Protein AF-A0A351L592-F1 (afdb_monomer_lite)

Structure (mmCIF, N/CA/C/O backbone):
data_AF-A0A351L592-F1
#
_entry.id   AF-A0A351L592-F1
#
loop_
_atom_site.group_PDB
_atom_site.id
_atom_site.type_symbol
_atom_site.label_atom_id
_atom_site.label_alt_id
_atom_site.label_comp_id
_atom_site.label_asym_id
_atom_site.label_entity_id
_atom_site.label_seq_id
_atom_site.pdbx_PDB_ins_code
_atom_site.Cartn_x
_atom_site.Cartn_y
_atom_site.Cartn_z
_atom_site.occupancy
_atom_site.B_iso_or_equiv
_atom_site.auth_seq_id
_atom_site.auth_comp_id
_atom_site.auth_asym_id
_atom_site.auth_atom_id
_atom_site.pdbx_PDB_model_num
ATOM 1 N N . MET A 1 1 ? 30.424 -15.703 -12.475 1.00 67.69 1 MET A N 1
ATOM 2 C CA . MET A 1 1 ? 30.029 -14.403 -11.890 1.00 67.69 1 MET A CA 1
ATOM 3 C C . MET A 1 1 ? 28.997 -14.674 -10.805 1.00 67.69 1 MET A C 1
ATOM 5 O O . MET A 1 1 ? 28.017 -15.346 -11.093 1.00 67.69 1 MET A O 1
ATOM 9 N N . CYS A 1 2 ? 29.253 -14.251 -9.566 1.00 84.38 2 CYS A N 1
ATOM 10 C CA . CYS A 1 2 ? 28.308 -14.367 -8.451 1.00 84.38 2 CYS A CA 1
ATOM 11 C C . CYS A 1 2 ? 27.609 -13.016 -8.277 1.00 84.38 2 CYS A C 1
ATOM 13 O O . CYS A 1 2 ? 28.293 -11.998 -8.220 1.00 84.38 2 CYS A O 1
ATOM 15 N N . ILE A 1 3 ? 26.275 -13.006 -8.244 1.00 86.75 3 ILE A N 1
ATOM 16 C CA . ILE A 1 3 ? 25.464 -11.773 -8.287 1.00 86.75 3 ILE A CA 1
ATOM 17 C C . ILE A 1 3 ? 24.667 -11.543 -6.991 1.00 86.75 3 ILE A C 1
ATOM 19 O O . ILE A 1 3 ? 23.903 -10.591 -6.894 1.00 86.75 3 ILE A O 1
ATOM 23 N N . GLY A 1 4 ? 24.835 -12.428 -6.002 1.00 90.25 4 GLY A N 1
ATOM 24 C CA . GLY A 1 4 ? 24.162 -12.391 -4.705 1.00 90.25 4 GLY A CA 1
ATOM 25 C C . GLY A 1 4 ? 24.177 -13.753 -4.004 1.00 90.25 4 GLY A C 1
ATOM 26 O O . GLY A 1 4 ? 24.609 -14.757 -4.574 1.00 90.25 4 GLY A O 1
ATOM 27 N N . ARG A 1 5 ? 23.699 -13.792 -2.758 1.00 91.50 5 ARG A N 1
ATOM 28 C CA . ARG A 1 5 ? 23.528 -15.009 -1.949 1.00 91.50 5 ARG A CA 1
ATOM 29 C C . ARG A 1 5 ? 22.059 -15.415 -1.896 1.00 91.50 5 ARG A C 1
ATOM 31 O O . ARG A 1 5 ? 21.183 -14.569 -1.737 1.00 91.50 5 ARG A O 1
ATOM 38 N N . ALA A 1 6 ? 21.788 -16.719 -1.935 1.00 91.00 6 ALA A N 1
ATOM 39 C CA . ALA A 1 6 ? 20.427 -17.254 -1.810 1.00 91.00 6 ALA A CA 1
ATOM 40 C C . ALA A 1 6 ? 19.733 -16.846 -0.489 1.00 91.00 6 ALA A C 1
ATOM 42 O O . ALA A 1 6 ? 18.507 -16.771 -0.435 1.00 91.00 6 ALA A O 1
ATOM 43 N N . GLU A 1 7 ? 20.517 -16.536 0.546 1.00 93.50 7 GLU A N 1
ATOM 44 C CA . GLU A 1 7 ? 20.085 -16.015 1.852 1.00 93.50 7 GLU A CA 1
ATOM 45 C C . GLU A 1 7 ? 19.452 -14.620 1.785 1.00 93.50 7 GLU A C 1
ATOM 47 O O . GLU A 1 7 ? 18.724 -14.245 2.697 1.00 93.50 7 GLU A O 1
ATOM 52 N N . GLN A 1 8 ? 19.705 -13.850 0.720 1.00 91.38 8 GLN A N 1
ATOM 53 C CA . GLN A 1 8 ? 19.048 -12.556 0.501 1.00 91.38 8 GLN A CA 1
ATOM 54 C C . GLN A 1 8 ? 17.570 -12.726 0.124 1.00 91.38 8 GLN A C 1
ATOM 56 O O . GLN A 1 8 ? 16.776 -11.810 0.311 1.00 91.38 8 GLN A O 1
ATOM 61 N N . ILE A 1 9 ? 17.199 -13.905 -0.384 1.00 94.75 9 ILE A N 1
ATOM 62 C CA . ILE A 1 9 ? 15.833 -14.279 -0.767 1.00 94.75 9 ILE A CA 1
ATOM 63 C C . ILE A 1 9 ? 15.467 -15.616 -0.117 1.00 94.75 9 ILE A C 1
ATOM 65 O O . ILE A 1 9 ? 15.312 -16.622 -0.811 1.00 94.75 9 ILE A O 1
ATOM 69 N N . PRO A 1 10 ? 15.376 -15.681 1.222 1.00 93.44 10 PRO A N 1
ATOM 70 C CA . PRO A 1 10 ? 15.254 -16.948 1.940 1.00 93.44 10 PRO A CA 1
ATOM 71 C C . PRO A 1 10 ? 13.898 -17.634 1.734 1.00 93.44 10 PRO A C 1
ATOM 73 O O . PRO A 1 10 ? 13.801 -18.848 1.904 1.00 93.44 10 PRO A O 1
ATOM 76 N N . HIS A 1 11 ? 12.856 -16.894 1.343 1.00 92.06 11 HIS A N 1
ATOM 77 C CA . HIS A 1 11 ? 11.499 -17.422 1.199 1.00 92.06 11 HIS A CA 1
ATOM 78 C C . HIS A 1 11 ? 10.914 -17.179 -0.197 1.00 92.06 11 HIS A C 1
ATOM 80 O O . HIS A 1 11 ? 11.305 -16.223 -0.873 1.00 92.06 11 HIS A O 1
ATOM 86 N N . PRO A 1 12 ? 9.968 -18.029 -0.643 1.00 92.62 12 PRO A N 1
ATOM 87 C CA . PRO A 1 12 ? 9.180 -17.776 -1.842 1.00 92.62 12 PRO A CA 1
ATOM 88 C C . PRO A 1 12 ? 8.577 -16.366 -1.880 1.00 92.62 12 PRO A C 1
ATOM 90 O O . PRO A 1 12 ? 8.115 -15.847 -0.864 1.00 92.62 12 PRO A O 1
ATOM 93 N N . GLY A 1 13 ? 8.606 -15.743 -3.056 1.00 85.25 13 GLY A N 1
ATOM 94 C CA . GLY A 1 13 ? 8.172 -14.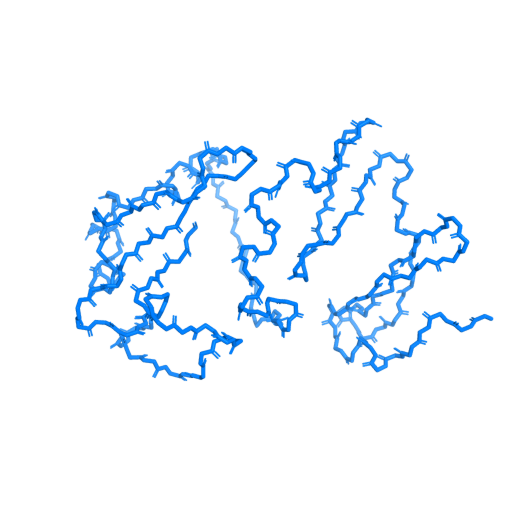366 -3.289 1.00 85.25 13 GLY A CA 1
ATOM 95 C C . GLY A 1 13 ? 9.218 -13.303 -2.942 1.00 85.25 13 GLY A C 1
ATOM 96 O O . GLY A 1 13 ? 9.044 -12.150 -3.326 1.00 85.25 13 GLY A O 1
ATOM 97 N N . ASN A 1 14 ? 10.314 -13.649 -2.255 1.00 90.25 14 ASN A N 1
ATOM 98 C CA . ASN A 1 14 ? 11.412 -12.707 -2.043 1.00 90.25 14 ASN A CA 1
ATOM 99 C C . ASN A 1 14 ? 12.170 -12.473 -3.353 1.00 90.25 14 ASN A C 1
ATOM 101 O O . ASN A 1 14 ? 12.408 -13.408 -4.125 1.00 90.25 14 ASN A O 1
ATOM 105 N N . TYR A 1 15 ? 12.588 -11.231 -3.570 1.00 92.44 15 TYR A N 1
ATOM 106 C CA . TYR A 1 15 ? 13.401 -10.838 -4.709 1.00 92.44 15 TYR A CA 1
ATOM 107 C C . TYR A 1 15 ? 14.438 -9.782 -4.305 1.00 92.44 15 TYR A C 1
ATOM 109 O O . TYR A 1 15 ? 14.307 -9.140 -3.263 1.00 92.44 15 TYR A O 1
ATOM 117 N N . PHE A 1 16 ? 15.458 -9.588 -5.135 1.00 90.94 16 PHE A N 1
ATOM 118 C CA . PHE A 1 16 ? 16.326 -8.412 -5.092 1.00 90.94 16 PHE A CA 1
ATOM 119 C C . PHE A 1 16 ? 16.713 -7.981 -6.508 1.00 90.94 16 PHE A C 1
ATOM 121 O O . PHE A 1 16 ? 16.696 -8.788 -7.441 1.00 90.94 16 PHE A O 1
ATOM 128 N N . LEU A 1 17 ? 17.056 -6.701 -6.654 1.00 88.75 17 LEU A N 1
ATOM 129 C CA . LEU A 1 17 ? 17.634 -6.150 -7.876 1.00 88.75 17 LEU A CA 1
ATOM 130 C C . LEU A 1 17 ? 19.155 -6.062 -7.744 1.00 88.75 17 LEU A C 1
ATOM 132 O O . LEU A 1 17 ? 19.675 -5.729 -6.678 1.00 88.75 17 LEU A O 1
ATOM 136 N N . VAL A 1 18 ? 19.864 -6.335 -8.833 1.00 89.81 18 VAL A N 1
ATOM 137 C CA . VAL A 1 18 ? 21.312 -6.140 -8.945 1.00 89.81 18 VAL A CA 1
ATOM 138 C C . VAL A 1 18 ? 21.642 -5.570 -10.318 1.00 89.81 18 VAL A C 1
ATOM 140 O O . VAL A 1 18 ? 21.092 -6.012 -11.324 1.00 89.81 18 VAL A O 1
ATOM 143 N N . ASN A 1 19 ? 22.543 -4.591 -10.360 1.00 87.75 19 ASN A N 1
ATOM 144 C CA . ASN A 1 19 ? 23.040 -4.031 -11.612 1.00 87.75 19 ASN A CA 1
ATOM 145 C C . ASN A 1 19 ? 24.348 -4.729 -12.001 1.00 87.75 19 ASN A C 1
ATOM 147 O O . ASN A 1 19 ? 25.266 -4.830 -11.186 1.00 87.75 19 ASN A O 1
ATOM 151 N N . ILE A 1 20 ? 24.437 -5.201 -13.244 1.00 86.94 20 ILE A N 1
ATOM 152 C CA . ILE A 1 20 ? 25.647 -5.779 -13.837 1.00 86.94 20 ILE A CA 1
ATOM 153 C C . ILE A 1 20 ? 25.986 -4.964 -15.081 1.00 86.94 20 ILE A C 1
ATOM 155 O O . ILE A 1 20 ? 25.372 -5.122 -16.135 1.00 86.94 20 ILE A O 1
ATOM 159 N N . GLY A 1 21 ? 26.960 -4.062 -14.953 1.00 87.06 21 GLY A N 1
ATOM 160 C CA . GLY A 1 21 ? 27.200 -3.047 -15.979 1.00 87.06 21 GLY A CA 1
ATOM 161 C C . GLY A 1 21 ? 25.983 -2.126 -16.116 1.00 87.06 21 GLY A C 1
ATOM 162 O O . GLY A 1 21 ? 25.529 -1.567 -15.120 1.00 87.06 21 GLY A O 1
ATOM 163 N N . SER A 1 22 ? 25.454 -1.989 -17.333 1.00 81.06 22 SER A N 1
ATOM 164 C CA . SER A 1 22 ? 24.219 -1.246 -17.634 1.00 81.06 22 SER A CA 1
ATOM 165 C C . SER A 1 22 ? 22.937 -2.042 -17.394 1.00 81.06 22 SER A C 1
ATOM 167 O O . SER A 1 22 ? 21.847 -1.476 -17.437 1.00 81.06 22 SER A O 1
ATOM 169 N N . GLU A 1 23 ? 23.042 -3.352 -17.178 1.00 82.56 23 GLU A N 1
ATOM 170 C CA . GLU A 1 23 ? 21.886 -4.237 -17.135 1.00 82.56 23 GLU A CA 1
ATOM 171 C C . GLU A 1 23 ? 21.369 -4.370 -15.704 1.00 82.56 23 GLU A C 1
ATOM 173 O O . GLU A 1 23 ? 22.101 -4.781 -14.800 1.00 82.56 23 GLU A O 1
ATOM 178 N N . SER A 1 24 ? 20.088 -4.072 -15.496 1.00 84.81 24 SER A N 1
ATOM 179 C CA . SER A 1 24 ? 19.399 -4.394 -14.248 1.00 84.81 24 SER A CA 1
ATOM 180 C C . SER A 1 24 ? 18.888 -5.834 -14.316 1.00 84.81 24 SER A C 1
ATOM 182 O O . SER A 1 24 ? 18.301 -6.246 -15.318 1.00 84.81 24 SER A O 1
ATOM 184 N N . ILE A 1 25 ? 19.109 -6.621 -13.267 1.00 89.12 25 ILE A N 1
ATOM 185 C CA . ILE A 1 25 ? 18.664 -8.013 -13.147 1.00 89.12 25 ILE A CA 1
ATOM 186 C C . ILE A 1 25 ? 17.813 -8.144 -11.891 1.00 89.12 25 ILE A C 1
ATOM 188 O O . ILE A 1 25 ? 18.220 -7.722 -10.810 1.00 89.12 25 ILE A O 1
ATOM 192 N N . ILE A 1 26 ? 16.652 -8.782 -12.030 1.00 90.31 26 ILE A N 1
ATOM 193 C CA . ILE A 1 26 ? 15.816 -9.194 -10.907 1.00 90.31 26 ILE A CA 1
ATOM 194 C C . ILE A 1 26 ? 16.075 -10.664 -10.601 1.00 90.31 26 ILE A C 1
ATOM 196 O O . ILE A 1 26 ? 15.967 -11.530 -11.471 1.00 90.31 26 ILE A O 1
ATOM 200 N N . VAL A 1 27 ? 16.422 -10.952 -9.351 1.00 92.94 27 VAL A N 1
ATOM 201 C CA . VAL A 1 27 ? 16.592 -12.311 -8.833 1.00 92.94 27 VAL A CA 1
ATOM 202 C C . VAL A 1 27 ? 15.438 -12.592 -7.885 1.00 92.94 27 VAL A C 1
ATOM 204 O O . VAL A 1 27 ? 15.224 -11.832 -6.948 1.00 92.94 27 VAL A O 1
ATOM 207 N N . VAL A 1 28 ? 14.689 -13.668 -8.114 1.00 93.75 28 VAL A N 1
ATOM 208 C CA . VAL A 1 28 ? 13.465 -14.005 -7.372 1.00 93.75 28 VAL A CA 1
ATOM 209 C C . VAL A 1 28 ? 13.460 -15.473 -6.959 1.00 93.75 28 VAL A C 1
ATOM 211 O O . VAL A 1 28 ? 13.898 -16.341 -7.719 1.00 93.75 28 VAL A O 1
ATOM 214 N N . ARG A 1 29 ? 12.928 -15.772 -5.769 1.00 94.69 29 ARG A N 1
ATOM 215 C CA . ARG A 1 29 ? 12.545 -17.137 -5.385 1.00 94.69 29 ARG A CA 1
ATOM 216 C C . ARG A 1 29 ? 11.071 -17.355 -5.702 1.00 94.69 29 ARG A C 1
ATOM 218 O O . ARG A 1 29 ? 10.217 -16.678 -5.136 1.00 94.69 29 ARG A O 1
ATOM 225 N N . ASN A 1 30 ? 10.755 -18.281 -6.601 1.00 91.38 30 ASN A N 1
ATOM 226 C CA . ASN A 1 30 ? 9.365 -18.561 -6.970 1.00 91.38 30 ASN A CA 1
ATOM 227 C C . ASN A 1 30 ? 8.614 -19.340 -5.869 1.00 91.38 30 ASN A C 1
ATOM 229 O O . ASN A 1 30 ? 9.200 -19.763 -4.871 1.00 91.38 30 ASN A O 1
ATOM 233 N N . ASN A 1 31 ? 7.310 -19.555 -6.069 1.00 88.56 31 ASN A N 1
ATOM 234 C CA . ASN A 1 31 ? 6.448 -20.293 -5.132 1.00 88.56 31 ASN A CA 1
ATOM 235 C C . ASN A 1 31 ? 6.8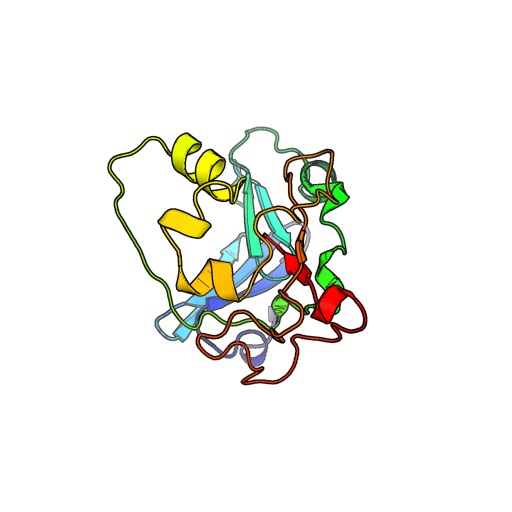65 -21.758 -4.917 1.00 88.56 31 ASN A C 1
ATOM 237 O O . ASN A 1 31 ? 6.544 -22.325 -3.879 1.00 88.56 31 ASN A O 1
ATOM 241 N N . ASN A 1 32 ? 7.627 -22.338 -5.849 1.00 92.88 32 ASN A N 1
ATOM 242 C CA . ASN A 1 32 ? 8.177 -23.691 -5.739 1.00 92.88 32 ASN A CA 1
ATOM 243 C C . ASN A 1 32 ? 9.531 -23.717 -5.001 1.00 92.88 32 ASN A C 1
ATOM 245 O O . ASN A 1 32 ? 10.133 -24.775 -4.854 1.00 92.88 32 ASN A O 1
ATOM 249 N N . GLY A 1 33 ? 10.035 -22.562 -4.550 1.00 91.38 33 GLY A N 1
ATOM 250 C CA . GLY A 1 33 ? 11.314 -22.441 -3.851 1.00 91.38 33 GLY A CA 1
ATOM 251 C C . GLY A 1 33 ? 12.536 -22.314 -4.765 1.00 91.38 33 GLY A C 1
ATOM 252 O O . GLY A 1 33 ? 13.649 -22.172 -4.254 1.00 91.38 33 GLY A O 1
ATOM 253 N N . GLU A 1 34 ? 12.365 -22.305 -6.086 1.00 95.56 34 GLU A N 1
ATOM 254 C CA . GLU A 1 34 ? 13.464 -22.190 -7.049 1.00 95.56 34 GLU A CA 1
ATOM 255 C C . GLU A 1 34 ? 13.939 -20.737 -7.170 1.00 95.56 34 GLU A C 1
ATOM 257 O O . GLU A 1 34 ? 13.124 -19.817 -7.274 1.00 95.56 34 GLU A O 1
ATOM 262 N N . VAL A 1 35 ? 15.258 -20.528 -7.215 1.00 95.31 35 VAL A N 1
ATOM 263 C CA . VAL A 1 35 ? 15.853 -19.215 -7.502 1.00 95.31 35 VAL A CA 1
ATOM 264 C C . VAL A 1 35 ? 15.986 -19.044 -9.011 1.00 95.31 35 VAL A C 1
ATOM 266 O O . VAL A 1 35 ? 16.605 -19.872 -9.677 1.00 95.31 35 VAL A O 1
ATOM 269 N N . ARG A 1 36 ? 15.430 -17.959 -9.549 1.00 93.19 36 ARG A N 1
ATOM 270 C CA . ARG A 1 36 ? 15.563 -17.575 -10.958 1.00 93.19 36 ARG A CA 1
ATOM 271 C C . ARG A 1 36 ? 16.013 -16.127 -11.075 1.00 93.19 36 ARG A C 1
ATOM 273 O O . ARG A 1 36 ? 15.689 -15.305 -10.221 1.00 93.19 36 ARG A O 1
ATOM 280 N N . SER A 1 37 ? 16.741 -15.822 -12.141 1.00 90.94 37 SER A N 1
ATOM 281 C CA . SER A 1 37 ? 17.107 -14.459 -12.510 1.00 90.94 37 SER A CA 1
ATOM 282 C C . SER A 1 37 ? 16.536 -14.114 -13.878 1.00 90.94 37 SER A C 1
ATOM 284 O O . SER A 1 37 ? 16.478 -14.950 -14.780 1.00 90.94 37 SER A O 1
ATOM 286 N N . PHE A 1 38 ? 16.108 -12.869 -14.022 1.00 86.50 38 PHE A N 1
ATOM 287 C CA . PHE A 1 38 ? 15.594 -12.316 -15.263 1.00 86.50 38 PHE A CA 1
ATOM 288 C C . PHE A 1 38 ? 16.243 -10.956 -15.469 1.00 86.50 38 PHE A C 1
ATOM 290 O O . PHE A 1 38 ? 16.491 -10.238 -14.499 1.00 86.50 38 PHE A O 1
ATOM 297 N N . TYR A 1 39 ? 16.493 -10.573 -16.720 1.00 83.19 39 TYR A N 1
ATOM 298 C CA . TYR A 1 39 ? 16.740 -9.164 -16.996 1.00 83.19 39 TYR A CA 1
ATOM 299 C C . TYR A 1 39 ? 15.545 -8.375 -16.460 1.00 83.19 39 TYR A C 1
ATOM 301 O O . TYR A 1 39 ? 14.399 -8.666 -16.808 1.00 83.19 39 TYR A O 1
ATOM 309 N N . ASN A 1 40 ? 15.810 -7.384 -15.614 1.00 74.44 40 ASN A N 1
ATOM 310 C CA . ASN A 1 40 ? 14.833 -6.403 -15.151 1.00 74.44 40 ASN A CA 1
ATOM 311 C C . ASN A 1 40 ? 14.559 -5.384 -16.273 1.00 74.44 40 ASN A C 1
ATOM 313 O O . ASN A 1 40 ? 14.615 -4.172 -16.104 1.00 74.44 40 ASN A O 1
ATOM 317 N N . LEU A 1 41 ? 14.344 -5.924 -17.467 1.00 66.38 41 LEU A N 1
ATOM 318 C CA . LEU A 1 41 ? 14.124 -5.238 -18.716 1.00 66.38 41 LEU A CA 1
ATOM 319 C C . LEU A 1 41 ? 13.001 -5.993 -19.406 1.00 66.38 41 LEU A C 1
ATOM 321 O O . LEU A 1 41 ? 13.208 -7.040 -20.020 1.00 66.38 41 LEU A O 1
ATOM 325 N N . CYS A 1 42 ? 11.802 -5.431 -19.384 1.00 61.25 42 CYS A N 1
ATOM 326 C CA . CYS A 1 42 ? 11.009 -5.529 -20.590 1.00 61.25 42 CYS A CA 1
ATOM 327 C C . CYS A 1 42 ? 11.508 -4.380 -21.466 1.00 61.25 42 CYS A C 1
ATOM 329 O O . CYS A 1 42 ? 11.363 -3.227 -21.079 1.00 61.25 42 CYS A O 1
ATOM 331 N N . ARG A 1 43 ? 12.096 -4.654 -22.637 1.00 48.97 43 ARG A N 1
ATOM 332 C CA . ARG A 1 43 ? 12.598 -3.594 -23.543 1.00 48.97 43 ARG A CA 1
ATOM 333 C C . ARG A 1 43 ? 11.538 -2.539 -23.926 1.00 48.97 43 ARG A C 1
ATOM 335 O O . ARG A 1 43 ? 11.887 -1.519 -24.497 1.00 48.97 43 ARG A O 1
ATOM 342 N N . HIS A 1 44 ? 10.265 -2.778 -23.598 1.00 54.91 44 HIS A N 1
ATOM 343 C CA . HIS A 1 44 ? 9.142 -1.860 -23.792 1.00 54.91 44 HIS A CA 1
ATOM 344 C C . HIS A 1 44 ? 8.466 -1.381 -22.494 1.00 54.91 44 HIS A C 1
ATOM 346 O O . HIS A 1 44 ? 7.469 -0.672 -22.583 1.00 54.91 44 HIS A O 1
ATOM 352 N N . ARG A 1 45 ? 8.877 -1.849 -21.305 1.00 62.31 45 ARG A N 1
ATOM 353 C CA . ARG A 1 45 ? 8.142 -1.600 -20.050 1.00 62.31 45 ARG A CA 1
ATOM 354 C C . ARG A 1 45 ? 9.115 -1.434 -18.887 1.00 62.31 45 ARG A C 1
ATOM 356 O O . ARG A 1 45 ? 9.830 -2.378 -18.548 1.00 62.31 45 ARG A O 1
ATOM 363 N N . ALA A 1 46 ? 9.138 -0.246 -18.290 1.00 76.62 46 ALA A N 1
ATOM 364 C CA . ALA A 1 46 ? 9.977 0.038 -17.130 1.00 76.62 46 ALA A CA 1
ATOM 365 C C . ALA A 1 46 ? 9.450 -0.694 -15.890 1.00 76.62 46 ALA A C 1
ATOM 367 O O . ALA A 1 46 ? 8.236 -0.755 -15.679 1.00 76.62 46 ALA A O 1
ATOM 368 N N . ILE A 1 47 ? 10.360 -1.246 -15.084 1.00 84.44 47 ILE A N 1
ATOM 369 C CA . ILE A 1 47 ? 10.059 -1.892 -13.803 1.00 84.44 47 ILE A CA 1
ATOM 370 C C . ILE A 1 47 ? 10.841 -1.170 -12.709 1.00 84.44 47 ILE A C 1
ATOM 372 O O . ILE A 1 47 ? 12.065 -1.096 -12.789 1.00 84.44 47 ILE A O 1
ATOM 376 N N . GLU A 1 48 ? 10.142 -0.710 -11.674 1.00 88.00 48 GLU A N 1
ATOM 377 C CA . GLU A 1 48 ? 10.738 -0.043 -10.514 1.00 88.00 48 GLU A CA 1
ATOM 378 C C . GLU A 1 48 ? 10.368 -0.768 -9.214 1.00 88.00 48 GLU A C 1
ATOM 380 O O . GLU A 1 48 ? 9.304 -1.384 -9.103 1.00 88.00 48 GLU A O 1
ATOM 385 N N . THR A 1 49 ? 11.225 -0.658 -8.200 1.00 89.94 49 THR A N 1
ATOM 386 C CA . THR A 1 49 ? 10.921 -1.073 -6.828 1.00 89.94 49 THR A CA 1
ATOM 387 C C . THR A 1 49 ? 10.629 0.123 -5.935 1.00 89.94 49 THR A C 1
ATOM 389 O O . THR A 1 49 ? 11.426 1.056 -5.891 1.00 89.94 49 THR A O 1
ATOM 392 N N . TRP A 1 50 ? 9.568 0.044 -5.135 1.00 92.62 50 TRP A N 1
ATOM 393 C CA . TRP A 1 50 ? 9.266 1.014 -4.080 1.00 92.62 50 TRP A CA 1
ATOM 394 C C . TRP A 1 50 ? 8.863 0.284 -2.804 1.00 92.62 50 TRP A C 1
ATOM 396 O O . TRP A 1 50 ? 7.907 -0.480 -2.823 1.00 92.62 50 TRP A O 1
ATOM 406 N N . GLU A 1 51 ? 9.604 0.488 -1.710 1.00 92.12 51 GLU A N 1
ATOM 407 C CA . GLU A 1 51 ? 9.263 -0.019 -0.368 1.00 92.12 51 GLU A CA 1
ATOM 408 C C . GLU A 1 51 ? 8.872 -1.525 -0.325 1.00 92.12 51 GLU A C 1
ATOM 410 O O . GLU A 1 51 ? 8.020 -1.950 0.451 1.00 92.12 51 GLU A O 1
ATOM 415 N N . GLY A 1 52 ? 9.513 -2.359 -1.161 1.00 90.12 52 GLY A N 1
ATOM 416 C CA . GLY A 1 52 ? 9.254 -3.808 -1.263 1.00 90.12 52 GLY A CA 1
ATOM 417 C C . GLY A 1 52 ? 8.177 -4.224 -2.274 1.00 90.12 52 GLY A C 1
ATOM 418 O O . GLY A 1 52 ? 7.904 -5.415 -2.425 1.00 90.12 52 GLY A O 1
ATOM 419 N N . PHE A 1 53 ? 7.586 -3.263 -2.983 1.00 91.31 53 PHE A N 1
ATOM 420 C CA . PHE A 1 53 ? 6.649 -3.473 -4.084 1.00 91.31 53 PHE A CA 1
ATOM 421 C C . PHE A 1 53 ? 7.347 -3.327 -5.438 1.00 91.31 53 PHE A C 1
ATOM 423 O O . PHE A 1 53 ? 8.334 -2.601 -5.568 1.00 91.31 53 PHE A O 1
ATOM 430 N N . LEU A 1 54 ? 6.800 -3.995 -6.455 1.00 90.06 54 LEU A N 1
ATOM 431 C CA . LEU A 1 54 ? 7.211 -3.869 -7.854 1.00 90.06 54 LEU A CA 1
ATOM 432 C C . LEU A 1 54 ? 6.141 -3.111 -8.638 1.00 90.06 54 LEU A C 1
ATOM 434 O O . LEU A 1 54 ? 4.974 -3.504 -8.633 1.00 90.06 54 LEU A O 1
ATOM 438 N N . PHE A 1 55 ? 6.555 -2.069 -9.350 1.00 90.25 55 PHE A N 1
ATOM 439 C CA . PHE A 1 55 ? 5.719 -1.296 -10.262 1.00 90.25 55 PHE A CA 1
ATOM 440 C C . PHE A 1 55 ? 6.172 -1.524 -11.695 1.00 90.25 55 PHE A C 1
ATOM 442 O O . PHE A 1 55 ? 7.365 -1.584 -11.970 1.00 90.25 55 PHE A O 1
ATOM 449 N N . ILE A 1 56 ? 5.211 -1.637 -12.611 1.00 88.81 56 ILE A N 1
ATOM 450 C CA . ILE A 1 56 ? 5.469 -1.819 -14.040 1.00 88.81 56 ILE A CA 1
ATOM 451 C C . ILE A 1 56 ? 4.766 -0.695 -14.795 1.00 88.81 56 ILE A C 1
ATOM 453 O O . ILE A 1 56 ? 3.554 -0.530 -14.665 1.00 88.81 56 ILE A O 1
ATOM 457 N N . ASN A 1 57 ? 5.510 0.045 -15.613 1.00 87.25 57 ASN A N 1
ATOM 458 C CA . ASN A 1 57 ? 4.970 1.058 -16.511 1.00 87.25 57 ASN A CA 1
ATOM 459 C C . ASN A 1 57 ? 4.982 0.533 -17.952 1.00 87.25 57 ASN A C 1
ATOM 461 O O . ASN A 1 57 ? 6.027 0.135 -18.464 1.00 87.25 57 ASN A O 1
ATOM 465 N N . LEU A 1 58 ? 3.811 0.507 -18.598 1.00 87.44 58 LEU A N 1
ATOM 466 C CA . LEU A 1 58 ? 3.626 -0.039 -19.948 1.00 87.44 58 LEU A CA 1
ATOM 467 C C . LEU A 1 58 ? 3.759 1.011 -21.062 1.00 87.44 58 LEU A C 1
ATOM 469 O O . LEU A 1 58 ? 3.589 0.667 -22.233 1.00 87.44 58 LEU A O 1
ATOM 473 N N . ALA A 1 59 ? 3.995 2.278 -20.710 1.00 86.00 59 ALA A N 1
ATOM 474 C CA . ALA A 1 59 ? 4.159 3.352 -21.679 1.00 86.00 59 ALA A CA 1
ATOM 475 C C . ALA A 1 59 ? 5.464 3.177 -22.482 1.00 86.00 59 ALA A C 1
ATOM 477 O O . ALA A 1 59 ? 6.473 2.768 -21.909 1.00 86.00 59 ALA A O 1
ATOM 478 N N . PRO A 1 60 ? 5.479 3.531 -23.783 1.00 83.12 60 PRO A N 1
ATOM 479 C CA . PRO A 1 60 ? 6.680 3.426 -24.616 1.00 83.12 60 PRO A CA 1
ATOM 480 C C . PRO A 1 60 ? 7.819 4.335 -24.130 1.00 83.12 60 PRO A C 1
ATOM 482 O O . PRO A 1 60 ? 8.980 3.962 -24.239 1.00 83.12 60 PRO A O 1
ATOM 485 N N . ASN A 1 61 ? 7.473 5.495 -23.560 1.00 85.62 61 ASN A N 1
ATOM 486 C CA . ASN A 1 61 ? 8.389 6.416 -22.892 1.00 85.62 61 ASN A CA 1
ATOM 487 C C . ASN A 1 61 ? 7.874 6.638 -21.460 1.00 85.62 61 ASN A C 1
ATOM 489 O O . ASN A 1 61 ? 7.046 7.527 -21.246 1.00 85.62 61 ASN A O 1
ATOM 493 N N . PRO A 1 62 ? 8.255 5.780 -20.501 1.00 87.31 62 PRO A N 1
ATOM 494 C CA . PRO A 1 62 ? 7.724 5.837 -19.147 1.00 87.31 62 PRO A CA 1
ATOM 495 C C . PRO A 1 62 ? 8.334 7.001 -18.358 1.00 87.31 62 PRO A C 1
ATOM 497 O O . PRO A 1 62 ? 9.547 7.197 -18.361 1.00 87.31 62 PRO A O 1
ATOM 500 N N . GLU A 1 63 ? 7.493 7.747 -17.640 1.00 88.38 63 GLU A N 1
ATOM 501 C CA . GLU A 1 63 ? 7.959 8.683 -16.613 1.00 88.38 63 GLU A CA 1
ATOM 502 C C . GLU A 1 63 ? 8.621 7.903 -15.456 1.00 88.38 63 GLU A C 1
ATOM 504 O O . GLU A 1 63 ? 8.085 6.859 -15.054 1.00 88.38 63 GLU A O 1
ATOM 509 N N . PRO A 1 64 ? 9.761 8.371 -14.907 1.00 89.12 64 PRO A N 1
ATOM 510 C CA . PRO A 1 64 ? 10.387 7.750 -13.744 1.00 89.12 64 PRO A CA 1
ATOM 511 C C . PRO A 1 64 ? 9.436 7.676 -12.546 1.00 89.12 64 PRO A C 1
ATOM 513 O O . PRO A 1 64 ? 8.729 8.638 -12.238 1.00 89.12 64 PRO A O 1
ATOM 516 N N . PHE A 1 65 ? 9.465 6.557 -11.815 1.00 90.38 65 PHE A N 1
ATOM 517 C CA . PHE A 1 65 ? 8.611 6.355 -10.638 1.00 90.38 65 PHE A CA 1
ATOM 518 C C . PHE A 1 65 ? 8.783 7.473 -9.600 1.00 90.38 65 PHE A C 1
ATOM 520 O O . PHE A 1 65 ? 7.804 7.968 -9.048 1.00 90.38 65 PHE A O 1
ATOM 527 N N . THR A 1 66 ? 10.024 7.904 -9.368 1.00 91.44 66 THR A N 1
ATOM 528 C CA . THR A 1 66 ? 10.367 8.971 -8.417 1.00 91.44 66 THR A CA 1
ATOM 529 C C . THR A 1 66 ? 9.754 10.323 -8.771 1.00 91.44 66 THR A C 1
ATOM 531 O O . THR A 1 66 ? 9.549 11.136 -7.874 1.00 91.44 66 THR A O 1
ATOM 534 N N . THR A 1 67 ? 9.423 10.557 -10.043 1.00 91.50 67 THR A N 1
ATOM 535 C CA . THR A 1 67 ? 8.702 11.750 -10.499 1.00 91.50 67 THR A CA 1
ATOM 536 C C . THR A 1 67 ? 7.191 11.536 -10.404 1.00 91.50 67 THR A C 1
ATOM 538 O O . THR A 1 67 ? 6.512 12.306 -9.726 1.00 91.50 67 THR A O 1
ATOM 541 N N . ALA A 1 68 ? 6.671 10.452 -10.991 1.00 90.81 68 ALA A N 1
ATOM 542 C CA . ALA A 1 68 ? 5.234 10.153 -11.040 1.00 90.81 68 ALA A CA 1
ATOM 543 C C . ALA A 1 68 ? 4.591 9.986 -9.644 1.00 90.81 68 ALA A C 1
ATOM 545 O O . ALA A 1 68 ? 3.437 10.359 -9.413 1.00 90.81 68 ALA A O 1
ATOM 546 N N . PHE A 1 69 ? 5.354 9.430 -8.699 1.00 92.19 69 PHE A N 1
ATOM 547 C CA . PHE A 1 69 ? 4.941 9.128 -7.326 1.00 92.19 69 PHE A CA 1
ATOM 548 C C . PHE A 1 69 ? 5.767 9.897 -6.287 1.00 92.19 69 PHE A C 1
ATOM 550 O O . PHE A 1 69 ? 5.915 9.435 -5.156 1.00 92.19 69 PHE A O 1
ATOM 557 N N . ALA A 1 70 ? 6.288 11.078 -6.641 1.00 91.94 70 ALA A N 1
ATOM 558 C CA . ALA A 1 70 ? 7.124 11.895 -5.756 1.00 91.94 70 ALA A CA 1
ATOM 559 C C . ALA A 1 70 ? 6.585 12.037 -4.311 1.00 91.94 70 ALA A C 1
ATOM 561 O O . ALA A 1 70 ? 7.375 11.880 -3.378 1.00 91.94 70 ALA A O 1
ATOM 562 N N . PRO A 1 71 ? 5.269 12.232 -4.069 1.00 91.06 71 PRO A N 1
ATOM 563 C CA . PRO A 1 71 ? 4.744 12.365 -2.705 1.00 91.06 71 PRO A CA 1
ATOM 564 C C . PRO A 1 71 ? 4.792 11.085 -1.852 1.00 91.06 71 PRO A C 1
ATOM 566 O O . PRO A 1 71 ? 4.639 11.153 -0.634 1.00 91.06 71 PRO A O 1
ATOM 569 N N . LEU A 1 72 ? 4.997 9.911 -2.459 1.00 90.25 72 LEU A N 1
ATOM 570 C CA . LEU A 1 72 ? 5.175 8.650 -1.729 1.00 90.25 72 LEU A CA 1
ATOM 571 C C . LEU A 1 72 ? 6.608 8.418 -1.267 1.00 90.25 72 LEU A C 1
ATOM 573 O O . LEU A 1 72 ? 6.842 7.537 -0.432 1.00 90.25 72 LEU A O 1
ATOM 577 N N . ILE A 1 73 ? 7.576 9.141 -1.830 1.00 91.62 73 ILE A N 1
ATOM 578 C CA . ILE A 1 73 ? 8.985 8.922 -1.526 1.00 91.62 73 ILE A CA 1
ATOM 579 C C . ILE A 1 73 ? 9.209 9.221 -0.043 1.00 91.62 73 ILE A C 1
ATOM 581 O O . ILE A 1 73 ? 8.924 10.308 0.449 1.00 91.62 73 ILE A O 1
ATOM 585 N N . ASN A 1 74 ? 9.683 8.205 0.675 1.00 91.88 74 ASN A N 1
ATOM 586 C CA . ASN A 1 74 ? 9.905 8.180 2.120 1.00 91.88 74 ASN A CA 1
ATOM 587 C C . ASN A 1 74 ? 8.661 8.325 3.023 1.00 91.88 74 ASN A C 1
ATOM 589 O O . ASN A 1 74 ? 8.793 8.273 4.247 1.00 91.88 74 ASN A O 1
ATOM 593 N N . LYS A 1 75 ? 7.444 8.454 2.468 1.00 90.56 75 LYS A N 1
ATOM 594 C CA . LYS A 1 75 ? 6.207 8.644 3.255 1.00 90.56 75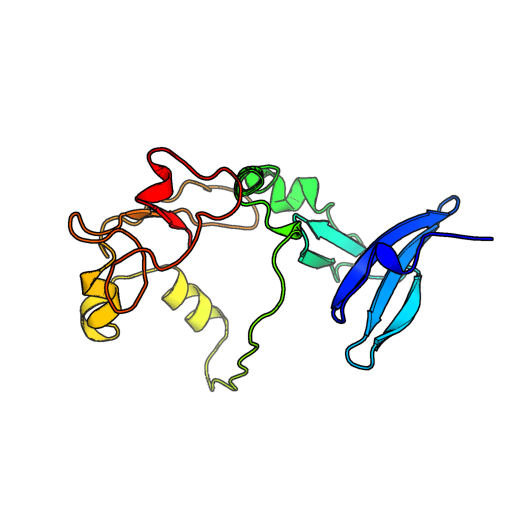 LYS A CA 1
ATOM 595 C C . LYS A 1 75 ? 5.974 7.518 4.264 1.00 90.56 75 LYS A C 1
ATOM 597 O O . LYS A 1 75 ? 5.548 7.771 5.387 1.00 90.56 75 LYS A O 1
ATOM 602 N N . PHE A 1 76 ? 6.254 6.280 3.858 1.00 91.81 76 PHE A N 1
ATOM 603 C CA . PHE A 1 76 ? 5.991 5.087 4.663 1.00 91.81 76 PHE A CA 1
ATOM 604 C C . PHE A 1 76 ? 7.256 4.420 5.212 1.00 91.81 76 PHE A C 1
ATOM 606 O O . PHE A 1 76 ? 7.192 3.291 5.700 1.00 91.81 76 PHE A O 1
ATOM 613 N N . THR A 1 77 ? 8.400 5.106 5.204 1.00 92.81 77 THR A N 1
ATOM 614 C CA . THR A 1 77 ? 9.677 4.505 5.614 1.00 92.81 77 THR A CA 1
ATOM 615 C C . THR A 1 77 ? 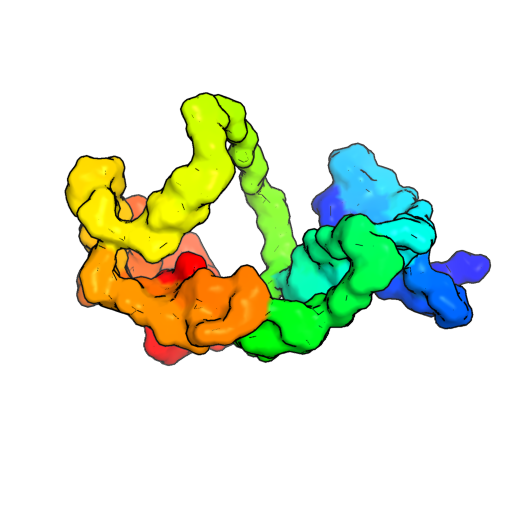9.644 3.977 7.049 1.00 92.81 77 THR A C 1
ATOM 617 O O . THR A 1 77 ? 10.135 2.879 7.292 1.00 92.81 77 THR A O 1
ATOM 620 N N . GLN A 1 78 ? 8.978 4.659 7.992 1.00 93.69 78 GLN A N 1
ATOM 621 C CA . GLN A 1 78 ? 8.866 4.178 9.383 1.00 93.69 78 GLN A CA 1
ATOM 622 C C . GLN A 1 78 ? 8.080 2.860 9.530 1.00 93.69 78 GLN A C 1
ATOM 624 O O . GLN A 1 78 ? 8.227 2.169 10.536 1.00 93.69 78 GLN A O 1
ATOM 629 N N . TRP A 1 79 ? 7.272 2.473 8.536 1.00 93.44 79 TRP A N 1
ATOM 630 C CA . TRP A 1 79 ? 6.538 1.205 8.541 1.00 93.44 79 TRP A CA 1
ATOM 631 C C . TRP A 1 79 ? 7.405 0.019 8.113 1.00 93.44 79 TRP A C 1
ATOM 633 O O . TRP A 1 79 ? 6.958 -1.114 8.232 1.00 93.44 79 TRP A O 1
ATOM 643 N N . TYR A 1 80 ? 8.628 0.217 7.613 1.00 93.94 80 TYR A N 1
ATOM 644 C CA . TYR A 1 80 ? 9.492 -0.886 7.163 1.00 93.94 80 TYR A CA 1
ATOM 645 C C . TYR A 1 80 ? 8.762 -1.885 6.247 1.00 93.94 80 TYR A C 1
ATOM 647 O O . TYR A 1 80 ? 8.937 -3.102 6.374 1.00 93.94 80 TYR A O 1
ATOM 655 N N . LEU A 1 81 ? 7.958 -1.367 5.309 1.00 93.06 81 LEU A N 1
ATOM 656 C CA . LEU A 1 81 ? 7.175 -2.164 4.360 1.00 93.06 81 LEU A CA 1
ATOM 657 C C . LEU A 1 81 ? 7.999 -3.236 3.615 1.00 93.06 81 LEU A C 1
ATOM 659 O O . LEU A 1 81 ? 7.480 -4.346 3.480 1.00 93.06 81 LEU A O 1
ATOM 663 N N . PRO A 1 82 ? 9.290 -3.025 3.256 1.00 92.38 82 PRO A N 1
ATOM 664 C CA . PRO A 1 82 ? 10.113 -4.069 2.637 1.00 92.38 82 PRO A CA 1
ATOM 665 C C . PRO A 1 82 ? 10.270 -5.354 3.460 1.00 92.38 82 PRO A C 1
ATOM 667 O O . PRO A 1 82 ? 10.657 -6.389 2.921 1.00 92.38 82 PRO A O 1
ATOM 670 N N . LYS A 1 83 ? 10.014 -5.309 4.775 1.00 90.75 83 LYS A N 1
ATOM 671 C CA . LYS A 1 83 ? 10.087 -6.483 5.660 1.00 90.75 83 LYS A CA 1
ATOM 672 C C . LYS A 1 83 ? 8.789 -7.292 5.691 1.00 90.75 83 LYS A C 1
ATOM 674 O O . LYS A 1 83 ? 8.788 -8.395 6.247 1.00 90.75 83 LYS A O 1
ATOM 679 N N . LEU A 1 84 ? 7.694 -6.762 5.143 1.00 90.56 84 LEU A N 1
ATOM 680 C CA . LEU A 1 84 ? 6.416 -7.461 5.085 1.00 90.56 84 LEU A CA 1
ATOM 681 C C . LEU A 1 84 ? 6.514 -8.706 4.201 1.00 90.56 84 LEU A C 1
ATOM 683 O O . LEU A 1 84 ? 7.289 -8.786 3.250 1.00 90.56 84 LEU A O 1
ATOM 687 N N . ARG A 1 85 ? 5.701 -9.708 4.535 1.00 87.44 85 ARG A N 1
ATOM 688 C CA . ARG A 1 85 ? 5.588 -10.958 3.783 1.00 87.44 85 ARG A CA 1
ATOM 689 C C . ARG A 1 85 ? 4.124 -11.231 3.492 1.00 87.44 85 ARG A C 1
ATOM 691 O O . ARG A 1 85 ? 3.260 -10.916 4.309 1.00 87.44 85 ARG A O 1
ATOM 698 N N . LEU A 1 86 ? 3.853 -11.840 2.341 1.00 87.88 86 LEU A N 1
ATOM 699 C CA . LEU A 1 86 ? 2.504 -12.245 1.968 1.00 87.88 86 LEU A CA 1
ATOM 700 C C . LEU A 1 86 ? 1.995 -13.311 2.948 1.00 87.88 86 LEU A C 1
ATOM 702 O O . LEU A 1 86 ? 2.491 -14.434 2.950 1.00 87.88 86 LEU A O 1
ATOM 706 N N . ALA A 1 87 ? 1.003 -12.956 3.765 1.00 90.44 87 ALA A N 1
ATOM 707 C CA . ALA A 1 87 ? 0.333 -13.900 4.658 1.00 90.44 87 ALA A CA 1
ATOM 708 C C . ALA A 1 87 ? -0.838 -14.613 3.963 1.00 90.44 87 ALA A C 1
ATOM 710 O O . ALA A 1 87 ? -1.027 -15.813 4.134 1.00 90.44 87 ALA A O 1
ATOM 711 N N . GLN A 1 88 ? -1.614 -13.878 3.163 1.00 91.88 88 GLN A N 1
ATOM 712 C CA . GLN A 1 88 ? -2.782 -14.393 2.454 1.00 91.88 88 GLN A CA 1
ATOM 713 C C . GLN A 1 88 ? -3.033 -13.572 1.183 1.00 91.88 88 GLN A C 1
ATOM 715 O O . GLN A 1 88 ? -2.845 -12.356 1.180 1.00 91.88 88 GLN A O 1
ATOM 720 N N . ARG A 1 89 ? -3.491 -14.232 0.113 1.00 93.31 89 ARG A N 1
ATOM 721 C CA . ARG A 1 89 ? -4.033 -13.599 -1.097 1.00 93.31 89 ARG A CA 1
ATOM 722 C C . ARG A 1 89 ? -5.480 -14.045 -1.269 1.00 93.31 89 ARG A C 1
ATOM 724 O O . ARG A 1 89 ? -5.768 -15.231 -1.140 1.00 93.31 89 ARG A O 1
ATOM 731 N N . ILE A 1 90 ? -6.364 -13.098 -1.563 1.00 93.06 90 ILE A N 1
ATOM 732 C CA . ILE A 1 90 ? -7.767 -13.365 -1.878 1.00 93.06 90 ILE A CA 1
ATOM 733 C C . ILE A 1 90 ? -8.063 -12.750 -3.245 1.00 93.06 90 ILE A C 1
ATOM 735 O O . ILE A 1 90 ? -7.634 -11.631 -3.517 1.00 93.06 90 ILE A O 1
ATOM 739 N N . GLU A 1 91 ? -8.766 -13.491 -4.097 1.00 94.75 91 GLU A N 1
ATOM 740 C CA . GLU A 1 91 ? -9.088 -13.089 -5.463 1.00 94.75 91 GLU A CA 1
ATOM 741 C C . GLU A 1 91 ? -10.598 -13.168 -5.686 1.00 94.75 91 GLU A C 1
ATOM 743 O O . GLU A 1 91 ? -11.238 -14.162 -5.340 1.00 94.75 91 GLU A O 1
ATOM 748 N N . TYR A 1 92 ? -11.163 -12.105 -6.257 1.00 92.19 92 TYR A N 1
ATOM 749 C CA . TYR A 1 92 ? -12.585 -11.997 -6.555 1.00 92.19 92 TYR A CA 1
ATOM 750 C C . TYR A 1 92 ? -12.778 -11.524 -7.993 1.00 92.19 92 TYR A C 1
ATOM 752 O O . TYR A 1 92 ? -12.118 -10.583 -8.433 1.00 92.19 92 TYR A O 1
ATOM 760 N N . ASN A 1 93 ? -13.741 -12.118 -8.698 1.00 95.25 93 ASN A N 1
ATOM 761 C CA . ASN A 1 93 ? -14.228 -11.587 -9.966 1.00 95.25 93 ASN A CA 1
ATOM 762 C C . ASN A 1 93 ? -15.513 -10.784 -9.721 1.00 95.25 93 ASN A C 1
ATOM 764 O O . ASN A 1 93 ? -16.564 -11.356 -9.425 1.00 95.25 93 ASN A O 1
ATOM 768 N N . ILE A 1 94 ? -15.421 -9.459 -9.820 1.00 94.94 94 ILE A N 1
ATOM 769 C CA . ILE A 1 94 ? -16.524 -8.539 -9.527 1.00 94.94 94 ILE A CA 1
ATOM 770 C C . ILE A 1 94 ? -17.112 -8.035 -10.846 1.00 94.94 94 ILE A C 1
ATOM 772 O O . ILE A 1 94 ? -16.410 -7.449 -11.668 1.00 94.94 94 ILE A O 1
ATOM 776 N N . LYS A 1 95 ? -18.425 -8.209 -11.036 1.00 97.31 95 LYS A N 1
ATOM 777 C CA . LYS A 1 95 ? -19.165 -7.711 -12.210 1.00 97.31 95 LYS A CA 1
ATOM 778 C C . LYS A 1 95 ? -19.441 -6.202 -12.111 1.00 97.31 95 LYS A C 1
ATOM 780 O O . LYS A 1 95 ? -20.591 -5.777 -12.107 1.00 97.31 95 LYS A O 1
ATOM 785 N N . ALA A 1 96 ? -18.388 -5.399 -12.001 1.00 95.81 96 ALA A N 1
ATOM 786 C CA . ALA A 1 96 ? -18.461 -3.945 -11.904 1.00 95.81 96 ALA A CA 1
ATOM 787 C C . ALA A 1 96 ? -17.315 -3.278 -12.673 1.00 95.81 96 ALA A C 1
ATOM 789 O O . ALA A 1 96 ? -16.284 -3.887 -12.955 1.00 95.81 96 ALA A O 1
ATOM 790 N N . ASN A 1 97 ? -17.482 -1.996 -13.002 1.00 97.62 97 ASN A N 1
ATOM 791 C CA . ASN A 1 97 ? -16.379 -1.204 -13.530 1.00 97.62 97 ASN A CA 1
ATOM 792 C C . ASN A 1 97 ? -15.336 -0.958 -12.428 1.00 97.62 97 ASN A C 1
ATOM 794 O O . ASN A 1 97 ? -15.701 -0.551 -11.328 1.00 97.62 97 ASN A O 1
ATOM 798 N N . TRP A 1 98 ? -14.048 -1.119 -12.735 1.00 95.38 98 TRP A N 1
ATOM 799 C CA . TRP A 1 98 ? -12.958 -0.909 -11.772 1.00 95.38 98 TRP A CA 1
ATOM 800 C C . TRP A 1 98 ? -12.967 0.487 -11.124 1.00 95.38 98 TRP A C 1
ATOM 802 O O . TRP A 1 98 ? -12.596 0.625 -9.962 1.00 95.38 98 TRP A O 1
ATOM 812 N N . LYS A 1 99 ? -13.455 1.516 -11.834 1.00 94.88 99 LYS A N 1
ATOM 813 C CA . LYS A 1 99 ? -13.564 2.877 -11.289 1.00 94.88 99 LYS A CA 1
ATOM 814 C C . LYS A 1 99 ? -14.529 2.962 -10.107 1.00 94.88 99 LYS A C 1
ATOM 816 O O . LYS A 1 99 ? -14.288 3.753 -9.207 1.00 94.88 99 LYS A O 1
ATOM 821 N N . LEU A 1 100 ? -15.583 2.143 -10.088 1.00 95.50 100 LEU A N 1
ATOM 822 C CA . LEU A 1 100 ? -16.529 2.102 -8.969 1.00 95.50 100 LEU A CA 1
ATOM 823 C C . LEU A 1 100 ? -15.879 1.529 -7.707 1.00 95.50 100 LEU A C 1
ATOM 825 O O . LEU A 1 100 ? -16.187 1.978 -6.612 1.00 95.50 100 LEU A O 1
ATOM 829 N N . ILE A 1 101 ? -14.951 0.579 -7.865 1.00 92.38 101 ILE A N 1
ATOM 830 C CA . ILE A 1 101 ? -14.186 0.016 -6.745 1.00 92.38 101 ILE A CA 1
ATOM 831 C C . ILE A 1 101 ? -13.313 1.108 -6.124 1.00 92.38 101 ILE A C 1
ATOM 833 O O . ILE A 1 101 ? -13.318 1.274 -4.911 1.00 92.38 101 ILE A O 1
ATOM 837 N N . LEU A 1 102 ? -12.617 1.891 -6.954 1.00 90.44 102 LEU A N 1
ATOM 838 C CA . LEU A 1 102 ? -11.808 3.005 -6.458 1.00 90.44 102 LEU A CA 1
ATOM 839 C C . LEU A 1 102 ? -12.659 4.107 -5.824 1.00 90.44 102 LEU A C 1
ATOM 841 O O . LEU A 1 102 ? -12.322 4.572 -4.745 1.00 90.44 102 LEU A O 1
ATOM 845 N N . GLN A 1 103 ? -13.778 4.491 -6.444 1.00 91.06 103 GLN A N 1
ATOM 846 C CA . GLN A 1 103 ? -14.684 5.490 -5.868 1.00 91.06 103 GLN A CA 1
ATOM 847 C C . GLN A 1 103 ? -15.224 5.060 -4.505 1.00 91.06 103 GLN A C 1
ATOM 849 O O . GLN A 1 103 ? -15.269 5.889 -3.608 1.00 91.06 103 GLN A O 1
ATOM 854 N N . ASN A 1 104 ? -15.593 3.784 -4.345 1.00 91.88 104 ASN A N 1
ATOM 855 C CA . ASN A 1 104 ? -16.035 3.237 -3.065 1.00 91.88 104 ASN A CA 1
ATOM 856 C C . ASN A 1 104 ? -14.903 3.165 -2.031 1.00 91.88 104 ASN A C 1
ATOM 858 O O . ASN A 1 104 ? -15.134 3.419 -0.857 1.00 91.88 104 ASN A O 1
ATOM 862 N N . TYR A 1 105 ? -13.681 2.840 -2.455 1.00 89.75 105 TYR A N 1
ATOM 863 C CA . TYR A 1 105 ? -12.524 2.823 -1.562 1.00 89.75 105 TYR A CA 1
ATOM 864 C C . TYR A 1 105 ? -12.150 4.225 -1.056 1.00 89.75 105 TYR A C 1
ATOM 866 O O . TYR A 1 105 ? -11.734 4.382 0.087 1.00 89.75 105 TYR A O 1
ATOM 874 N N . SER A 1 106 ? -12.323 5.252 -1.890 1.00 89.44 106 SER A N 1
ATOM 875 C CA . SER A 1 106 ? -11.975 6.643 -1.574 1.00 89.44 106 SER A CA 1
ATOM 876 C C . SER A 1 106 ? -13.007 7.380 -0.706 1.00 89.44 106 SER A C 1
ATOM 878 O O . SER A 1 106 ? -12.916 8.598 -0.551 1.00 89.44 106 SER A O 1
ATOM 880 N N . GLU A 1 107 ? -13.994 6.688 -0.135 1.00 89.44 107 GLU A N 1
ATOM 881 C CA . GLU A 1 107 ? -14.959 7.260 0.805 1.00 89.44 107 GLU A CA 1
ATOM 882 C C . GLU A 1 107 ? -15.353 6.264 1.900 1.00 89.44 107 GLU A C 1
ATOM 884 O O . GLU A 1 107 ? -15.169 5.059 1.775 1.00 89.44 107 GLU A O 1
ATOM 889 N N . CYS A 1 108 ? -15.920 6.775 2.994 1.00 91.06 108 CYS A N 1
ATOM 890 C CA . CYS A 1 108 ? -16.445 5.939 4.076 1.00 91.06 108 CYS A CA 1
ATOM 891 C C . CYS A 1 108 ? -17.872 6.340 4.479 1.00 91.06 108 CYS A C 1
ATOM 893 O O . CYS A 1 108 ? -18.341 6.031 5.574 1.00 91.06 108 CYS A O 1
ATOM 895 N N . TYR A 1 109 ? -18.604 7.025 3.601 1.00 90.75 109 TYR A N 1
ATOM 896 C CA . TYR A 1 109 ? -19.995 7.411 3.836 1.00 90.75 109 TYR A CA 1
ATOM 897 C C . TYR A 1 109 ? -20.911 6.183 3.945 1.00 90.75 109 TYR A C 1
ATOM 899 O O . TYR A 1 109 ? -21.841 6.172 4.752 1.00 90.75 109 TYR A O 1
ATOM 907 N N . HIS A 1 110 ? -20.607 5.114 3.205 1.00 93.75 110 HIS A N 1
ATOM 908 C CA . HIS A 1 110 ? -21.324 3.836 3.283 1.00 93.75 110 HIS A CA 1
ATOM 909 C C . HIS A 1 110 ? -20.949 2.980 4.511 1.00 93.75 110 HIS A C 1
ATOM 911 O O . HIS A 1 110 ? -21.698 2.068 4.879 1.00 93.75 110 HIS A O 1
ATOM 917 N N . CYS A 1 111 ? -19.807 3.251 5.159 1.00 92.38 111 CYS A N 1
ATOM 918 C CA . CYS A 1 111 ? -19.240 2.397 6.206 1.00 92.38 111 CYS A CA 1
ATOM 919 C C . CYS A 1 111 ? -20.197 2.105 7.377 1.00 92.38 111 CYS A C 1
ATOM 921 O O . CYS A 1 111 ? -20.2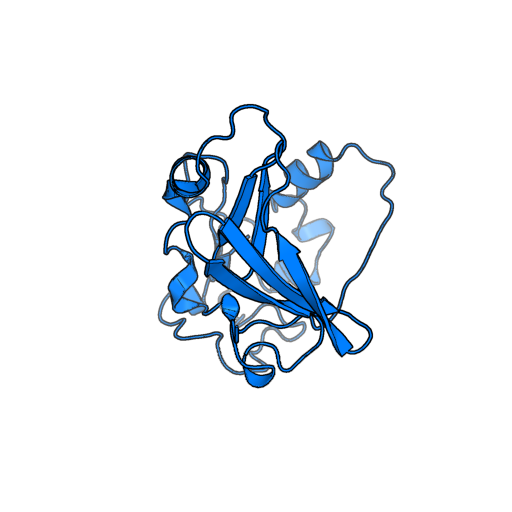68 0.941 7.777 1.00 92.38 111 CYS A O 1
ATOM 923 N N . PRO A 1 112 ? -20.963 3.075 7.925 1.00 91.12 112 PRO A N 1
ATOM 924 C CA . PRO A 1 112 ? -21.872 2.794 9.039 1.00 91.12 112 PRO A CA 1
ATOM 925 C C . PRO A 1 112 ? -22.963 1.770 8.706 1.00 91.12 112 PRO A C 1
ATOM 927 O O . PRO A 1 112 ? -23.409 1.044 9.591 1.00 91.12 112 PRO A O 1
ATOM 930 N N . LEU A 1 113 ? -23.381 1.697 7.439 1.00 92.88 113 LEU A N 1
ATOM 931 C CA . LEU A 1 113 ? -24.459 0.815 6.988 1.00 92.88 113 LEU A CA 1
ATOM 932 C C . LEU A 1 113 ? -23.936 -0.563 6.569 1.00 92.88 113 LEU A C 1
ATOM 934 O O . LEU A 1 113 ? -24.533 -1.580 6.909 1.00 92.88 113 LEU A O 1
ATOM 938 N N . VAL A 1 114 ? -22.820 -0.603 5.837 1.00 93.69 114 VAL A N 1
ATOM 939 C CA . VAL A 1 114 ? -22.300 -1.835 5.213 1.00 93.69 114 VAL A CA 1
ATOM 940 C C . VAL A 1 114 ? -21.267 -2.541 6.097 1.00 93.69 114 VAL A C 1
ATOM 942 O O . VAL A 1 114 ? -21.151 -3.767 6.076 1.00 93.69 114 VAL A O 1
ATOM 945 N N . HIS A 1 115 ? -20.529 -1.788 6.916 1.00 91.69 115 HIS A N 1
ATOM 946 C CA . HIS A 1 115 ? -19.422 -2.289 7.729 1.00 91.69 115 HIS A CA 1
ATOM 947 C C . HIS A 1 115 ? -19.606 -1.944 9.216 1.00 91.69 115 HIS A C 1
ATOM 949 O O . HIS A 1 115 ? -18.751 -1.276 9.805 1.00 91.69 115 HIS A O 1
ATOM 955 N N . PRO A 1 116 ? -20.668 -2.441 9.882 1.00 87.38 116 PRO A N 1
ATOM 956 C CA . PRO A 1 116 ? -20.999 -2.044 11.253 1.00 87.38 116 PRO A CA 1
ATOM 957 C C . PRO A 1 116 ? -19.862 -2.312 12.249 1.00 87.38 116 PRO A C 1
ATOM 959 O O . PRO A 1 116 ? -19.658 -1.534 13.175 1.00 87.38 116 PRO A O 1
ATOM 962 N N . LYS A 1 117 ? -19.067 -3.373 12.041 1.00 88.00 117 LYS A N 1
ATOM 963 C CA . LYS A 1 117 ? -17.886 -3.664 12.872 1.00 88.00 117 LYS A CA 1
ATOM 964 C C . LYS A 1 117 ? -16.723 -2.698 12.626 1.00 88.00 117 LYS A C 1
ATOM 966 O O . LYS A 1 117 ? -16.032 -2.341 13.571 1.00 88.00 117 LYS A O 1
ATOM 971 N N . LEU A 1 118 ? -16.503 -2.266 11.382 1.00 87.25 118 LEU A N 1
ATOM 972 C CA . LEU A 1 118 ? -15.443 -1.306 11.053 1.00 87.25 118 LEU A CA 1
ATOM 973 C C . LEU A 1 118 ? -15.793 0.093 11.568 1.00 87.25 118 LEU A C 1
ATOM 975 O O . LEU A 1 118 ? -14.944 0.762 12.152 1.00 87.25 118 LEU A O 1
ATOM 979 N N . ALA A 1 119 ? -17.055 0.502 11.424 1.00 88.12 119 ALA A N 1
ATOM 980 C CA . ALA A 1 119 ? -17.554 1.790 11.904 1.00 88.12 119 ALA A CA 1
ATOM 981 C C . ALA A 1 119 ? -17.447 1.947 13.435 1.00 88.12 119 ALA A C 1
ATOM 983 O O . ALA A 1 119 ? -17.337 3.062 13.940 1.00 88.12 119 ALA A O 1
ATOM 984 N N . GLN A 1 120 ? -17.414 0.838 14.184 1.00 87.06 120 GLN A N 1
ATOM 985 C CA . GLN A 1 120 ? -17.122 0.845 15.624 1.00 87.06 120 GLN A CA 1
ATOM 986 C C . GLN A 1 120 ? -15.654 1.144 15.950 1.00 87.06 120 GLN A C 1
ATOM 988 O O . GLN A 1 120 ? -15.361 1.535 17.079 1.00 87.06 120 GLN A O 1
ATOM 993 N N . MET A 1 121 ? -14.734 1.004 14.993 1.00 90.00 121 MET A N 1
ATOM 994 C CA . MET A 1 121 ? -13.291 1.165 15.215 1.00 90.00 121 MET A CA 1
ATOM 995 C C . MET A 1 121 ? -12.704 2.413 14.554 1.00 90.00 121 MET A C 1
ATOM 997 O O . MET A 1 121 ? -11.738 2.962 15.078 1.00 90.00 121 MET A O 1
ATOM 1001 N N . SER A 1 122 ? -13.267 2.881 13.437 1.00 87.75 122 SER A N 1
ATOM 1002 C CA . SER A 1 122 ? -12.778 4.052 12.698 1.00 87.75 122 SER A CA 1
ATOM 1003 C C . SER A 1 122 ? -13.863 5.112 12.521 1.00 87.75 122 SER A C 1
ATOM 1005 O O . SER A 1 122 ? -15.014 4.807 12.200 1.00 87.75 122 SER A O 1
ATOM 1007 N N . LEU A 1 123 ? -13.480 6.375 12.713 1.00 88.69 123 LEU A N 1
ATOM 1008 C CA . LEU A 1 123 ? -14.359 7.528 12.561 1.00 88.69 123 LEU A CA 1
ATOM 1009 C C . LEU A 1 123 ? -14.591 7.818 11.075 1.00 88.69 123 LEU A C 1
ATOM 1011 O O . LEU A 1 123 ? -13.775 8.478 10.432 1.00 88.69 123 LEU A O 1
ATOM 1015 N N . TYR A 1 124 ? -15.734 7.389 10.535 1.00 88.69 124 TYR A N 1
ATOM 1016 C CA . TYR A 1 124 ? -16.029 7.489 9.098 1.00 88.69 124 TYR A CA 1
ATOM 1017 C C . TYR A 1 124 ? -16.005 8.921 8.517 1.00 88.69 124 TYR A C 1
ATOM 1019 O O . TYR A 1 124 ? -15.820 9.104 7.318 1.00 88.69 124 TYR A O 1
ATOM 1027 N N . ARG A 1 125 ? -16.162 9.944 9.372 1.00 91.50 125 ARG A N 1
ATOM 1028 C CA . ARG A 1 125 ? -16.126 11.378 9.015 1.00 91.50 125 ARG A CA 1
ATOM 1029 C C . ARG A 1 125 ? -14.766 12.048 9.234 1.00 91.50 125 ARG A C 1
ATOM 1031 O O . ARG A 1 125 ? -14.670 13.256 9.078 1.00 91.50 125 ARG A O 1
ATOM 1038 N N . SER A 1 126 ? -13.752 11.296 9.657 1.00 93.00 126 SER A N 1
ATOM 1039 C CA . SER A 1 126 ? -12.418 11.823 9.988 1.00 93.00 126 SER A CA 1
ATOM 1040 C C . SER A 1 126 ? -11.400 11.668 8.859 1.00 93.00 126 SER A C 1
ATOM 1042 O O . SER A 1 126 ? -10.204 11.753 9.118 1.00 93.00 126 SER A O 1
ATOM 1044 N N . GLY A 1 127 ? -11.872 11.363 7.646 1.00 91.06 127 GLY A N 1
ATOM 1045 C CA . GLY A 1 127 ? -11.011 11.216 6.481 1.00 91.06 127 GLY A CA 1
ATOM 1046 C C . GLY A 1 127 ? -10.305 12.525 6.163 1.00 91.06 127 GLY A C 1
ATOM 1047 O O . GLY A 1 127 ? -10.957 13.536 5.918 1.00 91.06 127 GLY A O 1
ATOM 1048 N N . GLU A 1 128 ? -8.982 12.469 6.160 1.00 91.44 128 GLU A N 1
ATOM 1049 C CA . GLU A 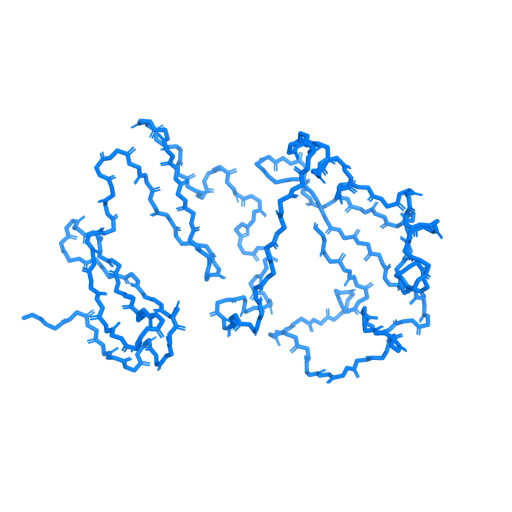1 128 ? -8.087 13.551 5.780 1.00 91.44 128 GLU A CA 1
ATOM 1050 C C . GLU A 1 128 ? -7.249 13.099 4.589 1.00 91.44 128 GLU A C 1
ATOM 1052 O O . GLU A 1 128 ? -6.795 11.953 4.541 1.00 91.44 128 GLU A O 1
ATOM 1057 N N . ASN A 1 129 ? -6.997 14.016 3.659 1.00 90.44 129 ASN A N 1
ATOM 1058 C CA . ASN A 1 129 ? -5.976 13.818 2.640 1.00 90.44 129 ASN A CA 1
ATOM 1059 C C . ASN A 1 129 ? -4.676 14.441 3.137 1.00 90.44 129 ASN A C 1
ATOM 1061 O O . ASN A 1 129 ? -4.664 15.574 3.611 1.00 90.44 129 ASN A O 1
ATOM 1065 N N . ASP A 1 130 ? -3.578 13.710 3.018 1.00 88.25 130 ASP A N 1
ATOM 1066 C CA . ASP A 1 130 ? -2.234 14.251 3.230 1.00 88.25 130 ASP A CA 1
ATOM 1067 C C . ASP A 1 130 ? -1.381 14.169 1.951 1.00 88.25 130 ASP A C 1
ATOM 1069 O O . ASP A 1 130 ? -0.241 14.631 1.931 1.00 88.25 130 ASP A O 1
ATOM 1073 N N . LEU A 1 131 ? -1.971 13.651 0.865 1.00 86.50 131 LEU A N 1
ATOM 1074 C CA . LEU A 1 131 ? -1.466 13.668 -0.502 1.00 86.50 131 LEU A CA 1
ATOM 1075 C C . LEU A 1 131 ? -2.481 14.365 -1.419 1.00 86.50 131 LEU A C 1
ATOM 1077 O O . LEU A 1 131 ? -3.579 13.859 -1.645 1.00 86.50 131 LEU A O 1
ATOM 1081 N N . PHE A 1 132 ? -2.106 15.530 -1.952 1.00 84.38 132 PHE A N 1
ATOM 1082 C CA . PHE A 1 132 ? -2.988 16.385 -2.766 1.00 84.38 132 PHE A CA 1
ATOM 1083 C C . PHE A 1 132 ? -2.565 16.492 -4.238 1.00 84.38 132 PHE A C 1
ATOM 1085 O O . PHE A 1 132 ? -3.202 17.199 -5.018 1.00 84.38 132 PHE A O 1
ATOM 1092 N N . SER A 1 133 ? -1.476 15.833 -4.626 1.00 82.44 133 SER A N 1
ATOM 1093 C CA . SER A 1 133 ? -0.933 15.869 -5.982 1.00 82.44 133 SER A CA 1
ATOM 1094 C C . SER A 1 133 ? -0.266 14.542 -6.339 1.00 82.44 133 SER A C 1
ATOM 1096 O O . SER A 1 133 ? 0.028 13.727 -5.468 1.00 82.44 133 SER A O 1
ATOM 1098 N N . GLY A 1 134 ? -0.018 14.330 -7.632 1.00 82.44 134 GLY A N 1
ATOM 1099 C CA . GLY A 1 134 ? 0.597 13.107 -8.145 1.00 82.44 134 GLY A CA 1
ATOM 1100 C C . GLY A 1 134 ? -0.403 11.977 -8.390 1.00 82.44 134 GLY A C 1
ATOM 1101 O O . GLY A 1 134 ? -1.617 12.176 -8.406 1.00 82.44 134 GLY A O 1
ATOM 1102 N N . ALA A 1 135 ? 0.128 10.779 -8.630 1.00 83.69 135 ALA A N 1
ATOM 1103 C CA . ALA A 1 135 ? -0.662 9.618 -9.039 1.00 83.69 135 ALA A CA 1
ATOM 1104 C C . ALA A 1 135 ? -1.432 8.923 -7.896 1.00 83.69 135 ALA A C 1
ATOM 1106 O O . ALA A 1 135 ? -2.216 8.013 -8.165 1.00 83.69 135 ALA A O 1
ATOM 1107 N N . ILE A 1 136 ? -1.222 9.329 -6.638 1.00 82.06 136 ILE A N 1
ATOM 1108 C CA . ILE A 1 136 ? -1.953 8.816 -5.473 1.00 82.06 136 ILE A CA 1
ATOM 1109 C C . ILE A 1 136 ? -2.598 9.974 -4.724 1.00 82.06 136 ILE A C 1
ATOM 1111 O O . ILE A 1 136 ? -1.939 10.952 -4.380 1.00 82.06 136 ILE A O 1
ATOM 1115 N N . LEU A 1 137 ? -3.885 9.805 -4.442 1.00 82.62 137 LEU A N 1
ATOM 1116 C CA . LEU A 1 137 ? -4.652 10.627 -3.521 1.00 82.62 137 LEU A CA 1
ATOM 1117 C C . LEU A 1 137 ? -5.046 9.751 -2.341 1.00 82.62 137 LEU A C 1
ATOM 1119 O O . LEU A 1 137 ? -5.403 8.587 -2.531 1.00 82.62 137 LEU A O 1
ATOM 1123 N N . GLY A 1 138 ? -4.977 10.309 -1.144 1.00 85.06 138 GLY A N 1
ATOM 1124 C CA . GLY A 1 138 ? -5.321 9.591 0.069 1.00 85.06 138 GLY A CA 1
ATOM 1125 C C . GLY A 1 138 ? -4.700 10.231 1.294 1.00 85.06 138 GLY A C 1
ATOM 1126 O O . GLY A 1 138 ? -4.096 11.310 1.242 1.00 85.06 138 GLY A O 1
ATOM 1127 N N . GLY A 1 139 ? -4.858 9.541 2.409 1.00 90.06 139 GLY A N 1
ATOM 1128 C CA . GLY A 1 139 ? -4.345 9.994 3.683 1.00 90.06 139 GLY A CA 1
ATOM 1129 C C . GLY A 1 139 ? -4.771 9.049 4.778 1.00 90.06 139 GLY A C 1
ATOM 1130 O O . GLY A 1 139 ? -4.469 7.857 4.723 1.00 90.06 139 GLY A O 1
ATOM 1131 N N . PHE A 1 140 ? -5.433 9.573 5.799 1.00 93.19 140 PHE A N 1
ATOM 1132 C CA . PHE A 1 140 ? -5.761 8.780 6.969 1.00 93.19 140 PHE A CA 1
ATOM 1133 C C . PHE A 1 140 ? -7.156 9.058 7.499 1.00 93.19 140 PHE A C 1
ATOM 1135 O O . PHE A 1 140 ? -7.753 10.107 7.281 1.00 93.19 140 PHE A O 1
ATOM 1142 N N . MET A 1 141 ? -7.644 8.106 8.279 1.00 93.69 141 MET A N 1
ATOM 1143 C CA . MET A 1 141 ? -8.777 8.283 9.172 1.00 93.69 141 MET A CA 1
ATOM 1144 C C . MET A 1 141 ? -8.320 8.032 10.599 1.00 93.69 141 MET A C 1
ATOM 1146 O O . MET A 1 141 ? -7.378 7.277 10.850 1.00 93.69 141 MET A O 1
ATOM 1150 N N . LYS A 1 142 ? -9.000 8.644 11.558 1.00 94.56 142 LYS A N 1
ATOM 1151 C CA . LYS A 1 142 ? -8.732 8.434 12.977 1.00 94.56 142 LYS A CA 1
ATOM 1152 C C . LYS A 1 142 ? -9.436 7.170 13.469 1.00 94.56 142 LYS A C 1
ATOM 1154 O O . LYS A 1 142 ? -10.554 6.840 13.052 1.00 94.56 142 LYS A O 1
ATOM 1159 N N . LEU A 1 143 ? -8.775 6.458 14.373 1.00 93.50 143 LEU A N 1
ATOM 1160 C CA . LEU A 1 143 ? -9.424 5.446 15.199 1.00 93.50 143 LEU A CA 1
ATOM 1161 C C . LEU A 1 143 ? -10.409 6.127 16.158 1.00 93.50 143 LEU A C 1
ATOM 1163 O O . LEU A 1 143 ? -10.175 7.250 16.599 1.00 93.50 143 LEU A O 1
ATOM 1167 N N . ASN A 1 144 ? -11.494 5.434 16.502 1.00 89.00 144 ASN A N 1
ATOM 1168 C CA . ASN A 1 144 ? -12.361 5.842 17.607 1.00 89.00 144 ASN A CA 1
ATOM 1169 C C . ASN A 1 144 ? -11.564 5.883 18.920 1.00 89.00 144 ASN A C 1
ATOM 1171 O O . ASN A 1 144 ? -10.626 5.103 19.101 1.00 89.00 144 ASN A O 1
ATOM 1175 N N . ASP A 1 145 ? -11.977 6.722 19.871 1.00 85.06 145 ASP A N 1
ATOM 1176 C CA . ASP A 1 145 ? -11.258 6.914 21.143 1.00 85.06 145 ASP A CA 1
ATOM 1177 C C . ASP A 1 145 ? -11.033 5.601 21.912 1.00 85.06 145 ASP A C 1
ATOM 1179 O O . ASP A 1 145 ? -9.966 5.378 22.491 1.00 85.06 145 ASP A O 1
ATOM 1183 N N . ASN A 1 146 ? -12.004 4.688 21.825 1.00 84.50 146 ASN A N 1
ATOM 1184 C CA . ASN A 1 146 ? -11.980 3.379 22.478 1.00 84.50 146 ASN A CA 1
ATOM 1185 C C . ASN A 1 146 ? -11.212 2.300 21.690 1.00 84.50 146 ASN A C 1
ATOM 1187 O O . ASN A 1 146 ? -11.055 1.180 22.178 1.00 84.50 146 ASN A O 1
ATOM 1191 N N . ALA A 1 147 ? -10.739 2.609 20.480 1.00 89.75 147 ALA A N 1
ATOM 1192 C CA . ALA A 1 147 ? -10.011 1.688 19.619 1.00 89.75 147 ALA A CA 1
ATOM 1193 C C . ALA A 1 147 ? -8.495 1.954 19.651 1.00 89.75 147 ALA A C 1
ATOM 1195 O O . ALA A 1 147 ? -8.007 3.089 19.698 1.00 89.75 147 ALA A O 1
ATOM 1196 N N . LEU A 1 148 ? -7.725 0.866 19.616 1.00 88.50 148 LEU A N 1
ATOM 1197 C CA . LEU A 1 148 ? -6.259 0.875 19.538 1.00 88.50 148 LEU A CA 1
ATOM 1198 C C . LEU A 1 148 ? -5.727 0.244 18.241 1.00 88.50 148 LEU A C 1
ATOM 1200 O O . LEU A 1 148 ? -4.516 0.272 18.013 1.00 88.50 148 LEU A O 1
ATOM 1204 N N . SER A 1 149 ? -6.605 -0.377 17.446 1.00 90.19 149 SER A N 1
ATOM 1205 C CA . SER A 1 149 ? -6.324 -1.009 16.150 1.00 90.19 149 SER A CA 1
ATOM 1206 C C . SER A 1 149 ? -7.632 -1.346 15.415 1.00 90.19 149 SER A C 1
ATOM 1208 O O . SER A 1 149 ? -8.699 -1.298 16.022 1.00 90.19 149 SER A O 1
ATOM 1210 N N . LEU A 1 150 ? -7.539 -1.784 14.155 1.00 90.06 150 LEU A N 1
ATOM 1211 C CA . LEU A 1 150 ? -8.669 -2.301 13.364 1.00 90.06 150 LEU A CA 1
ATOM 1212 C C . LEU A 1 150 ? -8.935 -3.809 13.535 1.00 90.06 150 LEU A C 1
ATOM 1214 O O . LEU A 1 150 ? -9.570 -4.440 12.690 1.00 90.06 150 LEU A O 1
ATOM 1218 N N . THR A 1 151 ? -8.441 -4.425 14.609 1.00 90.00 151 THR A N 1
ATOM 1219 C CA . THR A 1 151 ? -8.797 -5.816 14.918 1.00 90.00 151 THR A CA 1
ATOM 1220 C C . THR A 1 151 ? -10.278 -5.918 15.293 1.00 90.00 151 THR A C 1
ATOM 1222 O O . THR A 1 151 ? -10.896 -4.941 15.713 1.00 90.00 151 THR A O 1
ATOM 1225 N N . ILE A 1 152 ? -10.850 -7.126 15.214 1.00 85.62 152 ILE A N 1
ATOM 1226 C CA . ILE A 1 152 ? -12.260 -7.366 15.581 1.00 85.62 152 ILE A CA 1
ATOM 1227 C C . ILE A 1 152 ? -12.563 -6.903 17.018 1.00 85.62 152 ILE A C 1
ATOM 1229 O O . ILE A 1 152 ? -13.668 -6.449 17.295 1.00 85.62 152 ILE A O 1
ATOM 1233 N N . SER A 1 153 ? -11.591 -7.003 17.931 1.00 87.31 153 SER A N 1
ATOM 1234 C CA . SER A 1 153 ? -11.742 -6.579 19.328 1.00 87.31 153 SER A CA 1
ATOM 1235 C C . SER A 1 153 ? -11.399 -5.106 19.577 1.00 87.31 153 SER A C 1
ATOM 1237 O O . SER A 1 153 ? -11.529 -4.647 20.710 1.00 87.31 153 SER A O 1
ATOM 1239 N N . GLY A 1 154 ? -10.880 -4.386 18.578 1.00 87.50 154 GLY A N 1
ATOM 1240 C CA . GLY A 1 154 ? -10.328 -3.035 18.720 1.00 87.50 154 GLY A CA 1
ATOM 1241 C C . GLY A 1 154 ? -8.988 -2.968 19.465 1.00 87.50 154 GLY A C 1
ATOM 1242 O O . GLY A 1 154 ? -8.351 -1.913 19.496 1.00 87.50 154 GLY A O 1
ATOM 1243 N N . LYS A 1 155 ? -8.509 -4.079 20.041 1.00 89.88 155 LYS A N 1
ATOM 1244 C CA . LYS A 1 155 ? -7.253 -4.159 20.802 1.00 89.88 155 LYS A CA 1
ATOM 1245 C C . LYS A 1 155 ? -6.086 -4.568 19.910 1.00 89.88 155 LYS A C 1
ATOM 1247 O O . LYS A 1 155 ? -6.230 -5.420 19.035 1.00 89.88 155 LYS A O 1
ATOM 1252 N N . ARG A 1 156 ? -4.897 -4.036 20.196 1.00 88.56 156 ARG A N 1
ATOM 1253 C CA . ARG A 1 156 ? -3.663 -4.481 19.534 1.00 88.56 156 ARG A CA 1
ATOM 1254 C C . ARG A 1 156 ? -3.401 -5.949 19.857 1.00 88.56 156 ARG A C 1
ATOM 1256 O O . ARG A 1 156 ? -3.417 -6.336 21.021 1.00 88.56 156 ARG A O 1
ATOM 1263 N N . CYS A 1 157 ? -3.132 -6.745 18.830 1.00 86.94 157 CYS A N 1
ATOM 1264 C CA . CYS A 1 157 ? -2.825 -8.171 18.958 1.00 86.94 157 CYS A CA 1
ATOM 1265 C C . CYS A 1 157 ? -1.390 -8.517 18.523 1.00 86.94 157 CYS A C 1
ATOM 1267 O O . CYS A 1 157 ? -1.067 -9.686 18.340 1.00 86.94 157 CYS A O 1
ATOM 1269 N N . GLY A 1 158 ? -0.530 -7.514 18.334 1.00 85.31 158 GLY A N 1
ATOM 1270 C CA . GLY A 1 158 ? 0.837 -7.697 17.860 1.00 85.31 158 GLY A CA 1
ATOM 1271 C C . GLY A 1 158 ? 1.705 -6.463 18.084 1.00 85.31 158 GLY A C 1
ATOM 1272 O O . GLY A 1 158 ? 1.226 -5.423 18.543 1.00 85.31 158 GLY A O 1
ATOM 1273 N N . LYS A 1 159 ? 2.996 -6.601 17.765 1.00 86.56 159 LYS A N 1
ATOM 1274 C CA . LYS A 1 159 ? 3.946 -5.484 17.769 1.00 86.56 159 LYS A CA 1
ATOM 1275 C C . LYS A 1 159 ? 3.555 -4.466 16.697 1.00 86.56 159 LYS A C 1
ATOM 1277 O O . LYS A 1 159 ? 3.000 -4.836 15.663 1.00 86.56 159 LYS A O 1
ATOM 1282 N N . THR A 1 160 ? 3.852 -3.197 16.952 1.00 85.88 160 THR A N 1
ATOM 1283 C CA . THR A 1 160 ? 3.740 -2.146 15.939 1.00 85.88 160 THR A CA 1
ATOM 1284 C C . THR A 1 160 ? 4.676 -2.453 14.777 1.00 85.88 160 THR A C 1
ATOM 1286 O O . THR A 1 160 ? 5.718 -3.093 14.947 1.00 85.88 160 THR A O 1
ATOM 1289 N N . LEU A 1 161 ? 4.264 -2.052 13.578 1.00 86.19 161 LEU A N 1
ATOM 1290 C CA . LEU A 1 161 ? 5.072 -2.258 12.392 1.00 86.19 161 LEU A CA 1
ATOM 1291 C C . LEU A 1 161 ? 6.196 -1.213 12.359 1.00 86.19 161 LEU A C 1
ATOM 1293 O O . LEU A 1 161 ? 5.928 -0.026 12.514 1.00 86.19 161 LEU A O 1
ATOM 1297 N N . GLY A 1 162 ? 7.437 -1.666 12.174 1.00 89.75 162 GLY A N 1
ATOM 1298 C CA . GLY A 1 162 ? 8.614 -0.799 12.131 1.00 89.75 162 GLY A CA 1
ATOM 1299 C C . GLY A 1 162 ? 8.777 0.067 13.383 1.00 89.75 162 GLY A C 1
ATOM 1300 O O . GLY A 1 162 ? 8.743 -0.444 14.502 1.00 89.75 162 GLY A O 1
ATOM 1301 N N . GLU A 1 163 ? 8.963 1.366 13.174 1.00 93.81 163 GLU A N 1
ATOM 1302 C CA . GLU A 1 163 ? 9.166 2.387 14.212 1.00 93.81 163 GLU A CA 1
ATOM 1303 C C . GLU A 1 163 ? 7.961 3.326 14.356 1.00 93.81 163 GLU A C 1
ATOM 1305 O O . GLU A 1 163 ? 8.062 4.391 14.960 1.00 93.81 163 GLU A O 1
ATOM 1310 N N . VAL A 1 164 ? 6.799 2.922 13.830 1.00 92.06 164 VAL A N 1
ATOM 1311 C CA . VAL A 1 164 ? 5.566 3.716 13.891 1.00 92.06 164 VAL A CA 1
ATOM 1312 C C . VAL A 1 164 ? 5.213 4.046 15.343 1.00 92.06 164 VAL A C 1
ATOM 1314 O O . VAL A 1 164 ? 5.037 3.153 16.181 1.00 92.06 164 VAL A O 1
ATOM 1317 N N . GLY A 1 165 ? 5.065 5.341 15.622 1.00 90.62 165 GLY A N 1
ATOM 1318 C CA . GLY A 1 165 ? 4.820 5.887 16.953 1.00 90.62 165 GLY A CA 1
ATOM 1319 C C . GLY A 1 165 ? 3.915 7.122 16.940 1.00 90.62 165 GLY A C 1
ATOM 1320 O O . GLY A 1 165 ? 3.340 7.485 15.918 1.00 90.62 165 GLY A O 1
ATOM 1321 N N . GLY A 1 166 ? 3.774 7.763 18.104 1.00 91.19 166 GLY A N 1
ATOM 1322 C CA . GLY A 1 166 ? 3.052 9.033 18.245 1.00 91.19 166 GLY A CA 1
ATOM 1323 C C . GLY A 1 166 ? 1.602 8.991 17.749 1.00 91.19 166 GLY A C 1
ATOM 1324 O O . GLY A 1 166 ? 0.885 8.013 17.967 1.00 91.19 166 GLY A O 1
ATOM 1325 N N . GLU A 1 167 ? 1.183 10.060 17.072 1.00 90.75 167 GLU A N 1
ATOM 1326 C CA . GLU A 1 167 ? -0.172 10.217 16.524 1.00 90.75 167 GLU A CA 1
ATOM 1327 C C . GLU A 1 167 ? -0.515 9.181 15.447 1.00 90.75 167 GLU A C 1
ATOM 1329 O O . GLU A 1 167 ? -1.684 8.840 15.271 1.00 90.75 167 GLU A O 1
ATOM 1334 N N . ASP A 1 168 ? 0.475 8.619 14.750 1.00 92.12 168 ASP A N 1
ATOM 1335 C CA . ASP A 1 168 ? 0.226 7.635 13.689 1.00 92.12 168 ASP A CA 1
ATOM 1336 C C . ASP A 1 168 ? -0.314 6.315 14.249 1.00 92.12 168 ASP A C 1
ATOM 1338 O O . ASP A 1 168 ? -1.028 5.587 13.564 1.00 92.12 168 ASP A O 1
ATOM 1342 N N . LEU A 1 169 ? -0.101 6.052 15.542 1.00 91.12 169 LEU A N 1
ATOM 1343 C CA . LEU A 1 169 ? -0.731 4.942 16.259 1.00 91.12 169 LEU A CA 1
ATOM 1344 C C . LEU A 1 169 ? -2.247 5.098 16.453 1.00 91.12 169 LEU A C 1
ATOM 1346 O O . LEU A 1 169 ? -2.905 4.142 16.881 1.00 91.12 169 LEU A O 1
ATOM 1350 N N . LYS A 1 170 ? -2.788 6.291 16.198 1.00 92.00 170 LYS A N 1
ATOM 1351 C CA . LYS A 1 170 ? -4.220 6.615 16.235 1.00 92.00 170 LYS A CA 1
ATOM 1352 C C . LYS A 1 170 ? -4.809 6.827 14.840 1.00 92.00 170 LYS A C 1
ATOM 1354 O O . LYS A 1 170 ? -5.998 7.124 14.727 1.00 92.00 170 LYS A O 1
ATOM 1359 N N . LYS A 1 171 ? -4.010 6.629 13.790 1.00 92.81 171 LYS A N 1
ATOM 1360 C CA . LYS A 1 171 ? -4.409 6.781 12.392 1.00 92.81 171 LYS A CA 1
ATOM 1361 C C . LYS A 1 171 ? -4.480 5.431 11.689 1.00 92.81 171 LYS A C 1
ATOM 1363 O O . LYS A 1 171 ? -3.760 4.489 12.014 1.00 92.81 171 LYS A O 1
ATOM 1368 N N . VAL A 1 172 ? -5.346 5.362 10.691 1.00 90.56 172 VAL A N 1
ATOM 1369 C CA . VAL A 1 172 ? -5.413 4.287 9.707 1.00 90.56 172 VAL A CA 1
ATOM 1370 C C . VAL A 1 172 ? -5.224 4.927 8.347 1.00 90.56 172 VAL A C 1
ATOM 1372 O O . VAL A 1 172 ? -6.007 5.799 7.985 1.00 90.56 172 VAL A O 1
ATOM 1375 N N . TYR A 1 173 ? -4.202 4.489 7.623 1.00 89.44 173 TYR A N 1
ATOM 1376 C CA . TYR A 1 173 ? -3.931 4.951 6.270 1.00 89.44 173 TYR A CA 1
ATOM 1377 C C . TYR A 1 173 ? -4.681 4.074 5.269 1.00 89.44 173 TYR A C 1
ATOM 1379 O O . TYR A 1 173 ? -4.602 2.844 5.360 1.00 89.44 173 TYR A O 1
ATOM 1387 N N . TYR A 1 174 ? -5.407 4.727 4.365 1.00 78.62 174 TYR A N 1
ATOM 1388 C CA . TYR A 1 174 ? -6.108 4.129 3.230 1.00 78.62 174 TYR A CA 1
ATOM 1389 C C . TYR A 1 174 ? -5.483 4.671 1.943 1.00 78.62 174 TYR A C 1
ATOM 1391 O O . TYR A 1 174 ? -5.208 5.894 1.903 1.00 78.62 174 TYR A O 1
#

pLDDT: mean 88.81, std 6.65, range [48.97, 97.62]

Secondary structure (DSSP, 8-state):
-----GGGS-STT-EEEEEETTEEEEEEE-TTS-EEEEES-BTTBEEEEETTEEEEE-SSSPPPHHHHTGGGTTTTGGGTGGG-----------SS-HHHHHHHHT--SSHHHH-HHHHTTB-TT--EEEE-SSS--EEEEEBPTT-SSSSTTSS--SPPSTT--GGGGGEEE-

Foldseek 3Di:
DDFDDCVQAVDAQDWDWGDDPNWIKIWGQHPVRDIDIDTCDPVQWHWDDDLLDIDIGRHNDDDDPCVQVVVSVCPCVQLSSNPDDDPDDDDDDDPDDVVVVVVVVQACPCCVPPPVQQVQFWPRPQFDWPDDDGPDTGDWTFTDPPAQDSPSVSDDPDDGRHNDDDCCSGIDTD

Sequence (174 aa):
MCIGRAEQIPHPGNYFLVNIGSESIIVVRNNNGEVRSFYNLCRHRAIETWEGFLFINLAPNPEPFTTAFAPLINKFTQWYLPKLRLAQRIEYNIKANWKLILQNYSECYHCPLVHPKLAQMSLYRSGENDLFSGAILGGFMKLNDNALSLTISGKRCGKTLGEVGGEDLKKVYY

Radius of gyration: 19.51 Å; chains: 1; bounding box: 54×40×47 Å